Protein AF-M1N1N1-F1 (afdb_monomer)

Solvent-accessible surface area (backbone atom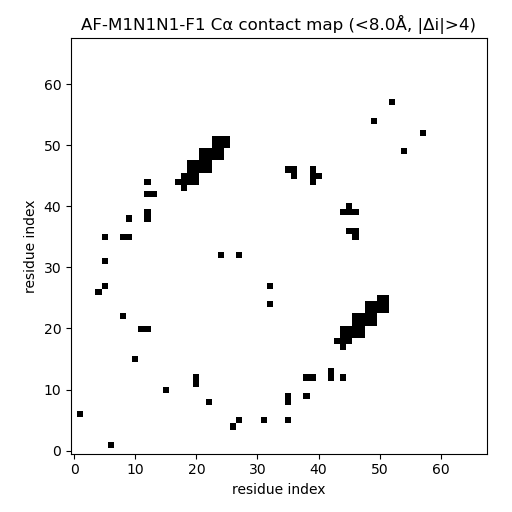s only — not comparable to full-atom values): 4341 Å² total; per-residue (Å²): 128,83,60,63,68,59,52,53,51,54,49,50,59,73,70,48,93,64,56,66,46,81,44,64,42,86,84,50,55,73,66,56,50,49,52,51,50,55,54,22,52,79,66,72,33,48,73,42,76,38,44,68,60,60,71,75,60,61,80,56,95,61,78,90,82,81,79,134

Nearest PDB structures (foldseek):
  8rxh-assembly1_SQ  TM=6.499E-01  e=2.852E-01  Leishmania major strain Friedlin
  8ova-assembly1_AF  TM=6.578E-01  e=3.258E-01  Trypanosoma brucei brucei
  5idf-assembly1_A  TM=6.305E-01  e=2.388E+00  Rattus norvegicus
  5ide-assembly1_A  TM=6.305E-01  e=2.915E+00  Rattus norvegicus
  5idf-assembly1_C  TM=6.305E-01  e=2.915E+00  Rattus norvegicus

Structure (mmCIF, N/CA/C/O backbone):
data_AF-M1N1N1-F1
#
_entry.id   AF-M1N1N1-F1
#
loop_
_atom_site.group_PDB
_atom_site.id
_atom_site.type_symbol
_atom_site.label_atom_id
_atom_site.label_alt_id
_atom_site.label_comp_id
_atom_site.label_asym_id
_atom_site.label_entity_id
_atom_site.label_seq_id
_atom_site.pdbx_PDB_ins_code
_atom_site.Cartn_x
_atom_site.Cartn_y
_atom_site.Cartn_z
_atom_site.occupancy
_atom_site.B_iso_or_equiv
_atom_site.auth_seq_id
_atom_site.auth_comp_id
_atom_site.auth_asym_id
_atom_site.auth_atom_id
_atom_site.pdbx_PDB_model_num
ATOM 1 N N . MET A 1 1 ? 10.302 11.094 -13.788 1.00 49.12 1 MET A N 1
ATOM 2 C CA . MET A 1 1 ? 9.373 11.806 -12.885 1.00 49.12 1 MET A CA 1
ATOM 3 C C . MET A 1 1 ? 9.111 10.901 -11.697 1.00 49.12 1 MET A C 1
ATOM 5 O O . MET A 1 1 ? 8.993 9.703 -11.937 1.00 49.12 1 MET A O 1
ATOM 9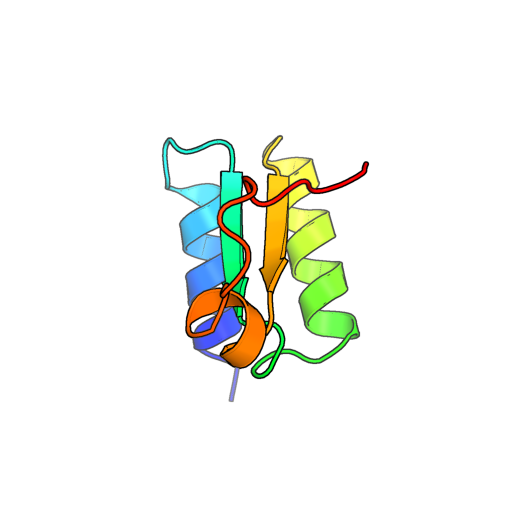 N N . PRO A 1 2 ? 9.084 11.411 -10.456 1.00 58.25 2 PRO A N 1
ATOM 10 C CA . PRO A 1 2 ? 8.681 10.593 -9.317 1.00 58.25 2 PRO A CA 1
ATOM 11 C C . PRO A 1 2 ? 7.280 10.032 -9.583 1.00 58.25 2 PRO A C 1
ATOM 13 O O . PRO A 1 2 ? 6.424 10.742 -10.111 1.00 58.25 2 PRO A O 1
ATOM 16 N N . ASN A 1 3 ? 7.078 8.748 -9.296 1.00 77.38 3 ASN A N 1
ATOM 17 C CA . ASN A 1 3 ? 5.800 8.081 -9.506 1.00 77.38 3 ASN A CA 1
ATOM 18 C C . ASN A 1 3 ? 4.747 8.741 -8.599 1.00 77.38 3 ASN A C 1
ATOM 20 O O . ASN A 1 3 ? 4.750 8.542 -7.387 1.00 77.38 3 ASN A O 1
ATOM 24 N N . GLU A 1 4 ? 3.872 9.569 -9.173 1.00 87.38 4 GLU A N 1
ATOM 25 C CA . GLU A 1 4 ? 2.857 10.322 -8.424 1.00 87.38 4 GLU A CA 1
ATOM 26 C C . GLU A 1 4 ? 1.950 9.390 -7.608 1.00 87.38 4 GLU A C 1
ATOM 28 O O . GLU A 1 4 ? 1.567 9.711 -6.484 1.00 87.38 4 GLU A O 1
ATOM 33 N N . TYR A 1 5 ? 1.684 8.191 -8.135 1.00 90.00 5 TYR A N 1
ATOM 34 C CA . TYR A 1 5 ? 0.892 7.180 -7.448 1.00 90.00 5 TYR A CA 1
ATOM 35 C C . TYR A 1 5 ? 1.581 6.678 -6.174 1.00 90.00 5 TYR A C 1
ATOM 37 O O . TYR A 1 5 ? 0.938 6.574 -5.131 1.00 90.00 5 TYR A O 1
ATOM 45 N N . LEU A 1 6 ? 2.897 6.441 -6.229 1.00 90.88 6 LEU A N 1
ATOM 46 C CA . LEU A 1 6 ? 3.692 6.080 -5.055 1.00 90.88 6 LEU A CA 1
ATOM 47 C C . LEU A 1 6 ? 3.601 7.169 -3.981 1.00 90.88 6 LEU A C 1
ATOM 49 O O . LEU A 1 6 ? 3.295 6.871 -2.829 1.00 90.88 6 LEU A O 1
ATOM 53 N N . THR A 1 7 ? 3.801 8.433 -4.361 1.00 91.31 7 THR A N 1
ATOM 54 C CA . THR A 1 7 ? 3.726 9.570 -3.430 1.00 91.31 7 THR A CA 1
ATOM 55 C C . THR A 1 7 ? 2.369 9.643 -2.729 1.00 91.31 7 THR A C 1
ATOM 57 O O . THR A 1 7 ? 2.320 9.811 -1.512 1.00 91.31 7 THR A O 1
ATOM 60 N N . GLN A 1 8 ? 1.268 9.461 -3.464 1.00 93.00 8 GLN A N 1
ATOM 61 C CA . GLN A 1 8 ? -0.081 9.458 -2.889 1.00 93.00 8 GLN A CA 1
ATOM 62 C C . GLN A 1 8 ? -0.286 8.318 -1.879 1.00 93.00 8 GLN A C 1
ATOM 64 O O . GLN A 1 8 ? -0.909 8.529 -0.840 1.00 93.00 8 GLN A O 1
ATOM 69 N N . ILE A 1 9 ? 0.269 7.128 -2.138 1.00 93.44 9 ILE A N 1
ATOM 70 C CA . ILE A 1 9 ? 0.200 5.994 -1.201 1.00 93.44 9 ILE A CA 1
ATOM 71 C C . ILE A 1 9 ? 0.967 6.308 0.086 1.00 93.44 9 ILE A C 1
ATOM 73 O O . ILE A 1 9 ? 0.451 6.070 1.176 1.00 93.44 9 ILE A O 1
ATOM 77 N N . ILE A 1 10 ? 2.169 6.880 -0.022 1.00 95.00 10 ILE A N 1
ATOM 78 C CA . ILE A 1 10 ? 2.963 7.264 1.153 1.00 95.00 10 ILE A CA 1
ATOM 79 C C . ILE A 1 10 ? 2.231 8.321 1.989 1.00 95.00 10 ILE A C 1
ATOM 81 O O . ILE A 1 10 ? 2.171 8.192 3.211 1.00 95.00 10 ILE A O 1
ATOM 85 N N . LEU A 1 11 ? 1.621 9.328 1.357 1.00 93.88 11 LEU A N 1
ATOM 86 C CA . LEU A 1 11 ? 0.791 10.310 2.066 1.00 93.88 11 LEU A CA 1
ATOM 87 C C . LEU A 1 11 ? -0.401 9.640 2.759 1.00 93.88 11 LEU A C 1
ATOM 89 O O . LEU A 1 11 ? -0.651 9.893 3.936 1.00 93.88 11 LEU A O 1
ATOM 93 N N . ALA A 1 12 ? -1.081 8.707 2.087 1.00 92.50 12 ALA A N 1
ATOM 94 C CA . ALA A 1 12 ? -2.182 7.959 2.688 1.00 92.50 12 ALA A CA 1
ATOM 95 C C . ALA A 1 12 ? -1.734 7.133 3.910 1.00 92.50 12 ALA A C 1
ATOM 97 O O . ALA A 1 12 ? -2.439 7.092 4.923 1.00 92.50 12 ALA A O 1
ATOM 98 N N . ILE A 1 13 ? -0.551 6.514 3.863 1.00 95.19 13 ILE A N 1
ATOM 99 C CA . ILE A 1 13 ? 0.034 5.811 5.014 1.00 95.19 13 ILE A CA 1
ATOM 100 C C . ILE A 1 13 ? 0.281 6.779 6.169 1.00 95.19 13 ILE A C 1
ATOM 102 O O . ILE A 1 13 ? -0.072 6.468 7.301 1.00 95.19 13 ILE A O 1
ATOM 106 N N . ARG A 1 14 ? 0.814 7.968 5.902 1.00 93.94 14 ARG A N 1
ATOM 107 C CA . ARG A 1 14 ? 1.195 8.918 6.955 1.00 93.94 14 ARG A CA 1
ATOM 108 C C . ARG A 1 14 ? 0.016 9.637 7.600 1.00 93.94 14 ARG A C 1
ATOM 110 O O . ARG A 1 14 ? 0.030 9.864 8.803 1.00 93.94 14 ARG A O 1
ATOM 117 N N . GLU A 1 15 ? -0.981 10.012 6.808 1.00 94.56 15 GLU A N 1
ATOM 118 C CA . GLU A 1 15 ? -1.973 11.013 7.221 1.00 94.56 15 GLU A CA 1
ATOM 119 C C . GLU A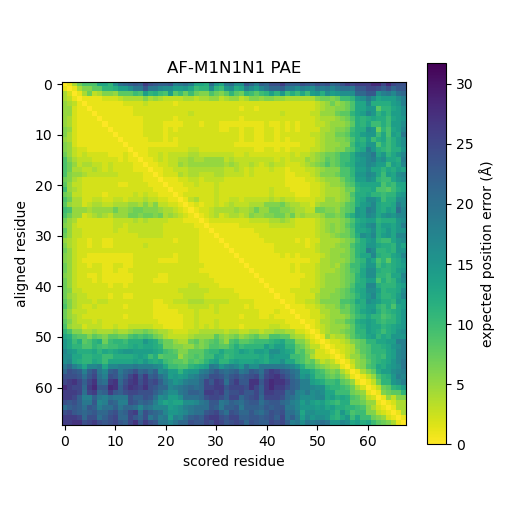 1 15 ? -3.339 10.420 7.557 1.00 94.56 15 GLU A C 1
ATOM 121 O O . GLU A 1 15 ? -4.121 11.017 8.298 1.00 94.56 15 GLU A O 1
ATOM 126 N N . THR A 1 16 ? -3.668 9.245 7.016 1.00 91.06 16 THR A N 1
ATOM 127 C CA . THR A 1 16 ? -4.988 8.659 7.269 1.00 91.06 16 THR A CA 1
ATOM 128 C C . THR A 1 16 ? -5.078 8.094 8.685 1.00 91.06 16 THR A C 1
ATOM 130 O O . THR A 1 16 ? -4.091 7.660 9.271 1.00 91.06 16 THR A O 1
ATOM 133 N N . LYS A 1 17 ? -6.294 8.019 9.225 1.00 92.00 17 LYS A N 1
ATOM 134 C CA . LYS A 1 17 ? -6.577 7.335 10.499 1.00 92.00 17 LYS A CA 1
ATOM 135 C C . LYS A 1 17 ? -6.872 5.837 10.351 1.00 92.00 17 LYS A C 1
ATOM 137 O O . LYS A 1 17 ? -7.290 5.210 11.313 1.00 92.00 17 LYS A O 1
ATOM 142 N N . TYR A 1 18 ? -6.790 5.305 9.132 1.00 89.81 18 TYR A N 1
ATOM 143 C CA . TYR A 1 18 ? -7.118 3.912 8.849 1.00 89.81 18 TYR A CA 1
ATOM 144 C C . TYR A 1 18 ? -5.866 3.049 8.982 1.00 89.81 18 TYR A C 1
ATOM 146 O O . TYR A 1 18 ? -4.819 3.392 8.428 1.00 89.81 18 TYR A O 1
ATOM 154 N N . ASP A 1 19 ? -6.010 1.919 9.670 1.00 89.75 19 ASP A N 1
ATOM 155 C CA . ASP A 1 19 ? -4.917 0.971 9.912 1.00 89.75 19 ASP A CA 1
ATOM 156 C C . ASP A 1 19 ? -4.649 0.067 8.705 1.00 89.75 19 ASP A C 1
ATOM 158 O O . ASP A 1 19 ? -3.567 -0.499 8.575 1.00 89.75 19 ASP A O 1
ATOM 162 N N . ILE A 1 20 ? -5.628 -0.064 7.805 1.00 90.44 20 ILE A N 1
ATOM 163 C CA . ILE A 1 20 ? -5.553 -0.914 6.617 1.00 90.44 20 ILE A CA 1
ATOM 164 C C . ILE A 1 20 ? -5.730 -0.053 5.369 1.00 90.44 20 ILE A C 1
ATOM 166 O O . ILE A 1 20 ? -6.729 0.654 5.223 1.00 90.44 20 ILE A O 1
ATOM 170 N N . ILE A 1 21 ? -4.772 -0.140 4.448 1.00 88.38 21 ILE A N 1
ATOM 171 C CA . ILE A 1 21 ? -4.758 0.609 3.190 1.00 88.38 21 ILE A CA 1
ATOM 172 C C . ILE A 1 21 ? -4.656 -0.375 2.028 1.00 88.38 21 ILE A C 1
ATOM 174 O O . ILE A 1 21 ? -3.760 -1.213 1.978 1.00 88.38 21 ILE A O 1
ATOM 178 N N . MET A 1 22 ? -5.566 -0.265 1.064 1.00 88.81 22 MET A N 1
ATOM 179 C CA . MET A 1 22 ? -5.568 -1.113 -0.126 1.00 88.81 22 MET A CA 1
ATOM 180 C C . MET A 1 22 ? -4.994 -0.365 -1.334 1.00 88.81 22 MET A C 1
ATOM 182 O O . MET A 1 22 ? -5.354 0.780 -1.601 1.00 88.81 22 MET A O 1
ATOM 186 N N . VAL A 1 23 ? -4.101 -1.024 -2.072 1.00 88.38 23 VAL A N 1
ATOM 187 C CA . VAL A 1 23 ? -3.295 -0.437 -3.148 1.00 88.38 23 VAL A CA 1
ATOM 188 C C . VAL A 1 23 ? -3.359 -1.307 -4.404 1.00 88.38 23 VAL A C 1
ATOM 190 O O . VAL A 1 23 ? -3.284 -2.536 -4.341 1.00 88.38 23 VAL A O 1
ATOM 193 N N . PHE A 1 24 ? -3.463 -0.675 -5.576 1.00 86.50 24 PHE A N 1
ATOM 194 C CA . PHE A 1 24 ? -3.440 -1.382 -6.853 1.00 86.50 24 PHE A CA 1
ATOM 195 C C . PHE A 1 24 ? -2.010 -1.757 -7.247 1.00 86.50 24 PHE A C 1
ATOM 197 O O . PHE A 1 24 ? -1.221 -0.902 -7.651 1.00 86.50 24 PHE A O 1
ATOM 204 N N . LYS A 1 25 ? -1.694 -3.056 -7.221 1.00 84.06 25 LYS A N 1
ATOM 205 C CA . LYS A 1 25 ? -0.351 -3.565 -7.547 1.00 84.06 25 LYS A CA 1
ATOM 206 C C . LYS A 1 25 ? 0.076 -3.266 -8.986 1.00 84.06 25 LYS A C 1
ATOM 208 O O . LYS A 1 25 ? 1.247 -3.034 -9.241 1.00 84.06 25 LYS A O 1
ATOM 213 N N . ASN A 1 26 ? -0.868 -3.236 -9.929 1.00 83.25 26 ASN A N 1
ATOM 214 C CA . ASN A 1 26 ? -0.586 -3.129 -11.370 1.00 83.25 26 ASN A CA 1
ATOM 215 C C . ASN A 1 26 ? 0.138 -1.830 -11.780 1.00 83.25 26 ASN A C 1
ATOM 217 O O . ASN A 1 26 ? 0.582 -1.725 -12.919 1.00 83.25 26 ASN A O 1
ATOM 221 N N . ARG A 1 27 ? 0.210 -0.834 -10.889 1.00 80.62 27 ARG A N 1
ATOM 222 C CA . ARG A 1 27 ? 0.860 0.465 -11.122 1.00 80.62 27 ARG A CA 1
ATOM 223 C C . ARG A 1 27 ? 2.195 0.618 -10.387 1.00 80.62 27 ARG A C 1
ATOM 225 O O . ARG A 1 27 ? 2.735 1.720 -10.350 1.00 80.62 27 ARG A O 1
ATOM 232 N N . LEU A 1 28 ? 2.684 -0.456 -9.770 1.00 85.75 28 LEU A N 1
ATOM 233 C CA . LEU A 1 28 ? 3.876 -0.458 -8.935 1.00 85.75 28 LEU A CA 1
ATOM 234 C C . LEU A 1 28 ? 4.845 -1.532 -9.413 1.00 85.75 28 LEU A C 1
ATOM 236 O O . LEU A 1 28 ? 4.454 -2.648 -9.761 1.00 85.75 28 LEU A O 1
ATOM 240 N N . THR A 1 29 ? 6.128 -1.210 -9.371 1.00 91.06 29 THR A N 1
ATOM 241 C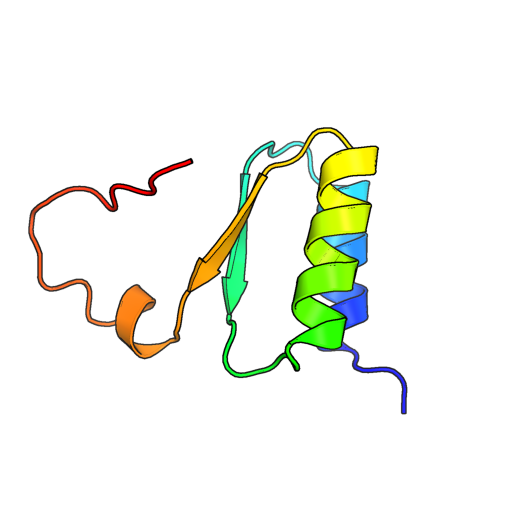 CA . THR A 1 29 ? 7.183 -2.218 -9.441 1.00 91.06 29 THR A CA 1
ATOM 242 C C . THR A 1 29 ? 7.248 -3.013 -8.130 1.00 91.06 29 THR A C 1
ATOM 244 O O . THR A 1 29 ? 6.662 -2.643 -7.105 1.00 91.06 29 THR A O 1
ATOM 247 N N . ASN A 1 30 ? 7.984 -4.126 -8.138 1.00 90.25 30 ASN A N 1
ATOM 248 C CA . ASN A 1 30 ? 8.221 -4.895 -6.915 1.00 90.25 30 ASN A CA 1
ATOM 249 C C . ASN A 1 30 ? 9.022 -4.088 -5.877 1.00 90.25 30 ASN A C 1
ATOM 251 O O . ASN A 1 30 ? 8.758 -4.216 -4.685 1.00 90.25 30 ASN A O 1
ATOM 255 N N . GLU A 1 31 ? 9.956 -3.243 -6.322 1.00 93.81 31 GLU A N 1
ATOM 256 C CA . GLU A 1 31 ? 10.743 -2.374 -5.439 1.00 93.81 31 GLU A CA 1
ATOM 257 C C . GLU A 1 31 ? 9.869 -1.305 -4.783 1.00 93.81 31 GLU A C 1
ATOM 259 O O . GLU A 1 31 ? 9.931 -1.122 -3.571 1.00 93.81 31 GLU A O 1
ATOM 264 N N . GLU A 1 32 ? 8.986 -0.663 -5.551 1.00 93.19 32 GLU A N 1
ATOM 265 C CA . GLU A 1 32 ? 8.035 0.315 -5.011 1.00 93.19 32 GLU A CA 1
ATOM 266 C C . GLU A 1 32 ? 7.047 -0.338 -4.041 1.00 93.19 32 GLU A C 1
ATOM 268 O O . GLU A 1 32 ? 6.752 0.226 -2.992 1.00 93.19 32 GLU A O 1
ATOM 273 N N . SER A 1 33 ? 6.572 -1.549 -4.351 1.00 92.88 33 SER A N 1
ATOM 274 C CA . SER A 1 33 ? 5.696 -2.310 -3.449 1.00 92.88 33 SER A CA 1
ATOM 275 C C . SER A 1 33 ? 6.400 -2.626 -2.128 1.00 92.88 33 SER A C 1
ATOM 277 O O . SER A 1 33 ? 5.808 -2.465 -1.064 1.00 92.88 33 SER A O 1
ATOM 279 N N .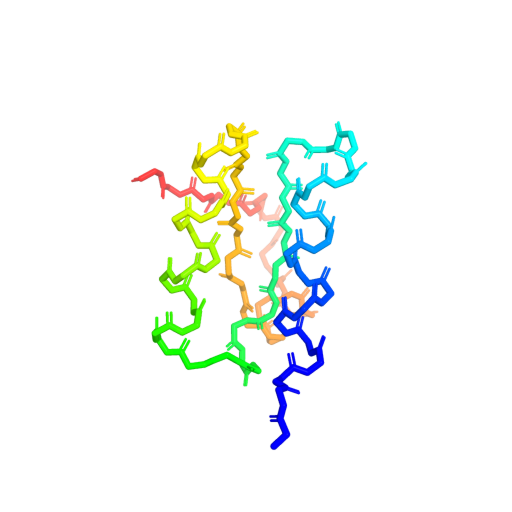 LYS A 1 34 ? 7.676 -3.027 -2.186 1.00 95.06 34 LYS A N 1
ATOM 280 C CA . LYS A 1 34 ? 8.486 -3.281 -0.992 1.00 95.06 34 LYS A CA 1
ATOM 281 C C . LYS A 1 34 ? 8.684 -2.006 -0.172 1.00 95.06 34 LYS A C 1
ATOM 283 O O . LYS A 1 34 ? 8.432 -2.017 1.024 1.00 95.06 34 LYS A O 1
ATOM 288 N N . PHE A 1 35 ? 9.044 -0.904 -0.826 1.00 95.56 35 PHE A N 1
ATOM 289 C CA . PHE A 1 35 ? 9.207 0.387 -0.162 1.00 95.56 35 PHE A CA 1
ATOM 290 C C . PHE A 1 35 ? 7.914 0.851 0.529 1.00 95.56 35 PHE A C 1
ATOM 292 O O . PHE A 1 35 ? 7.950 1.319 1.661 1.00 95.56 35 PHE A O 1
ATOM 299 N N . ILE A 1 36 ? 6.754 0.667 -0.110 1.00 94.94 36 ILE A N 1
ATOM 300 C CA . ILE A 1 36 ? 5.448 0.948 0.501 1.00 94.94 36 ILE A CA 1
ATOM 301 C C . ILE A 1 36 ? 5.226 0.098 1.759 1.00 94.94 36 ILE A C 1
ATOM 303 O O . ILE A 1 36 ? 4.761 0.632 2.763 1.00 94.94 36 ILE A O 1
ATOM 307 N N . SER A 1 37 ? 5.541 -1.200 1.718 1.00 95.38 37 SER A N 1
ATOM 308 C CA . SER A 1 37 ? 5.430 -2.084 2.886 1.00 95.38 37 SER A CA 1
ATOM 309 C C . SER A 1 37 ? 6.346 -1.653 4.029 1.00 95.38 37 SER A C 1
ATOM 311 O O . SER A 1 37 ? 5.898 -1.633 5.174 1.00 95.38 37 SER A O 1
ATOM 313 N N . ASP A 1 38 ? 7.583 -1.261 3.723 1.00 96.94 38 ASP A N 1
ATOM 314 C CA . ASP A 1 38 ? 8.544 -0.783 4.720 1.00 96.94 38 ASP A CA 1
ATOM 315 C C . ASP A 1 38 ? 8.017 0.488 5.411 1.00 96.94 38 ASP A C 1
ATOM 317 O O . ASP A 1 38 ? 7.964 0.557 6.639 1.00 96.94 38 ASP A O 1
ATOM 321 N N . VAL A 1 39 ? 7.507 1.457 4.640 1.00 96.25 39 VAL A N 1
ATOM 322 C CA . VAL A 1 39 ? 6.902 2.678 5.200 1.00 96.25 39 VAL A CA 1
ATOM 323 C C . VAL A 1 39 ? 5.620 2.367 5.978 1.00 96.25 39 VAL A C 1
ATOM 325 O O . VAL A 1 39 ? 5.383 2.945 7.032 1.00 96.25 39 VAL A O 1
ATOM 328 N N . ALA A 1 40 ? 4.774 1.453 5.505 1.00 95.31 40 ALA A N 1
ATOM 329 C CA . ALA A 1 40 ? 3.570 1.060 6.238 1.00 95.31 40 ALA A CA 1
ATOM 330 C C . ALA A 1 40 ? 3.905 0.475 7.614 1.00 95.31 40 ALA A C 1
ATOM 332 O O . ALA A 1 40 ? 3.258 0.826 8.602 1.00 95.31 40 ALA A O 1
ATOM 333 N N . MET A 1 41 ? 4.954 -0.346 7.686 1.00 95.56 41 MET A N 1
ATOM 334 C CA . MET A 1 41 ? 5.443 -0.934 8.928 1.00 95.56 41 MET A CA 1
ATOM 335 C C . MET A 1 41 ? 5.919 0.135 9.922 1.00 95.56 41 MET A C 1
ATOM 337 O O . MET A 1 41 ? 5.551 0.068 11.093 1.00 95.56 41 MET A O 1
ATOM 341 N N . GLU A 1 42 ? 6.654 1.157 9.468 1.00 96.81 42 GLU A N 1
ATOM 342 C CA . GLU A 1 42 ? 7.083 2.286 10.318 1.00 96.81 42 GLU A CA 1
ATOM 343 C C . GLU A 1 42 ? 5.901 3.018 10.974 1.00 96.81 42 GLU A C 1
ATOM 345 O O . GLU A 1 42 ? 5.996 3.468 12.115 1.00 96.81 42 GLU A O 1
ATOM 350 N N . TYR A 1 43 ? 4.769 3.102 10.272 1.00 95.12 43 TYR A N 1
ATOM 351 C CA . TYR A 1 43 ? 3.547 3.753 10.751 1.00 95.12 43 TYR A CA 1
ATOM 352 C C . TYR A 1 43 ? 2.543 2.772 11.375 1.00 95.12 43 TYR A C 1
ATOM 354 O O . TYR A 1 43 ? 1.415 3.166 11.666 1.00 95.12 43 TYR A O 1
ATOM 362 N N . SER A 1 44 ? 2.940 1.514 11.608 1.00 94.56 44 SER A N 1
ATOM 363 C CA . SER A 1 44 ? 2.086 0.461 12.183 1.00 94.56 44 SER A CA 1
ATOM 364 C C . SER A 1 44 ? 0.789 0.230 11.393 1.00 94.56 44 SER A C 1
ATOM 366 O O . SER A 1 44 ? -0.272 -0.013 11.966 1.00 94.56 44 SER A O 1
ATOM 368 N N . LYS A 1 45 ? 0.875 0.307 10.062 1.00 91.88 45 LYS A N 1
ATOM 369 C CA . LYS A 1 45 ? -0.234 0.087 9.130 1.00 91.88 45 LYS A CA 1
ATOM 370 C C . LYS A 1 45 ? -0.046 -1.173 8.306 1.00 91.88 45 LYS A C 1
ATOM 372 O O . LYS A 1 45 ? 1.067 -1.583 7.991 1.00 91.88 45 LYS A O 1
ATOM 377 N N . THR A 1 46 ? -1.165 -1.738 7.879 1.00 92.19 46 THR A N 1
ATOM 378 C CA . THR A 1 46 ? -1.221 -2.879 6.968 1.00 92.19 46 THR A CA 1
ATOM 379 C C . THR A 1 46 ? -1.532 -2.392 5.556 1.00 92.19 46 THR A C 1
ATOM 381 O O . THR A 1 46 ? -2.543 -1.723 5.336 1.00 92.19 46 THR A O 1
ATOM 384 N N . VAL A 1 47 ? -0.691 -2.744 4.579 1.00 90.12 47 VAL A N 1
ATOM 385 C CA . VAL A 1 47 ? -0.943 -2.447 3.160 1.00 90.12 47 VAL A CA 1
ATOM 386 C C . VAL A 1 47 ? -1.255 -3.714 2.386 1.00 90.12 47 VAL A C 1
ATOM 388 O O . VAL A 1 47 ? -0.529 -4.702 2.451 1.00 90.12 47 VAL A O 1
ATOM 391 N N . LEU A 1 48 ? -2.333 -3.653 1.610 1.00 90.06 48 LEU A N 1
ATOM 392 C CA . LEU A 1 48 ? -2.868 -4.769 0.849 1.00 90.06 48 LEU A CA 1
ATOM 393 C C . LEU A 1 48 ? -2.738 -4.485 -0.629 1.00 90.06 48 LEU A C 1
ATOM 395 O O . LEU A 1 48 ? -3.378 -3.578 -1.161 1.00 90.06 48 LEU A O 1
ATOM 399 N N . PHE A 1 49 ? -1.941 -5.293 -1.309 1.00 88.31 49 PHE A N 1
ATOM 400 C CA . PHE A 1 49 ? -1.775 -5.172 -2.745 1.00 88.31 49 PHE A CA 1
ATOM 401 C C . PHE A 1 49 ? -2.780 -6.066 -3.458 1.00 88.31 49 PHE A C 1
ATOM 403 O O . PHE A 1 49 ? -2.719 -7.289 -3.346 1.00 88.31 49 PHE A O 1
ATOM 410 N N . ALA A 1 50 ? -3.671 -5.467 -4.243 1.00 81.44 50 ALA A N 1
ATOM 411 C CA . ALA A 1 50 ? -4.583 -6.217 -5.097 1.00 81.44 50 ALA A CA 1
ATOM 412 C C . ALA A 1 50 ? -4.461 -5.782 -6.558 1.00 81.44 50 ALA A C 1
ATOM 414 O O . ALA A 1 50 ? -4.086 -4.651 -6.875 1.00 81.44 50 ALA A O 1
ATOM 415 N N . SER A 1 51 ? -4.773 -6.698 -7.473 1.00 78.69 51 SER A N 1
ATOM 416 C CA . SER A 1 51 ? -4.911 -6.350 -8.886 1.00 78.69 51 SER A CA 1
ATOM 417 C C . SER A 1 51 ? -6.277 -5.703 -9.137 1.00 78.69 51 SER A C 1
ATOM 419 O O . SER A 1 51 ? -7.238 -5.959 -8.410 1.00 78.69 51 SER A O 1
ATOM 421 N N . MET A 1 52 ? -6.399 -4.901 -10.199 1.00 67.69 52 MET A N 1
ATOM 422 C CA . MET A 1 52 ? -7.694 -4.312 -10.568 1.00 67.69 52 MET A CA 1
ATOM 423 C C . MET A 1 52 ? -8.742 -5.383 -10.899 1.00 67.69 52 MET A C 1
ATOM 425 O O . MET A 1 52 ? -9.913 -5.219 -10.574 1.00 67.69 52 MET A O 1
ATOM 429 N N . GLN A 1 53 ? -8.315 -6.519 -11.458 1.00 65.38 53 GLN A N 1
ATOM 430 C CA . GLN A 1 53 ? -9.193 -7.663 -11.692 1.00 65.38 53 GLN A CA 1
ATOM 431 C C . GLN A 1 53 ? -9.676 -8.282 -10.373 1.00 65.38 53 GLN A C 1
ATOM 433 O O . GLN A 1 53 ? -10.851 -8.599 -10.243 1.00 65.38 53 GLN A O 1
ATOM 438 N N . THR A 1 54 ? -8.794 -8.392 -9.375 1.00 64.44 54 THR A N 1
ATOM 439 C CA . THR A 1 54 ? -9.132 -8.888 -8.032 1.00 64.44 54 THR A CA 1
ATOM 440 C C . THR A 1 54 ? -10.128 -7.970 -7.322 1.00 64.44 54 THR A C 1
ATOM 442 O O . THR A 1 54 ? -11.014 -8.465 -6.637 1.00 64.44 54 THR A O 1
ATOM 445 N N . MET A 1 55 ? -10.011 -6.648 -7.496 1.00 63.75 55 MET A N 1
ATOM 446 C CA . MET A 1 55 ? -10.935 -5.692 -6.874 1.00 63.75 55 MET A CA 1
ATOM 447 C C . MET A 1 55 ? -12.293 -5.616 -7.586 1.00 63.75 55 MET A C 1
ATOM 449 O O . MET A 1 55 ? -13.320 -5.543 -6.921 1.00 63.75 55 MET A O 1
ATOM 453 N N . LEU A 1 56 ? -12.311 -5.631 -8.925 1.00 61.53 56 LEU A N 1
ATOM 454 C CA . LEU A 1 56 ? -13.539 -5.466 -9.718 1.00 61.53 56 LEU A CA 1
ATOM 455 C C . LEU A 1 56 ? -14.330 -6.766 -9.894 1.00 61.53 56 LEU A C 1
ATOM 457 O O . LEU A 1 56 ? -15.554 -6.732 -9.953 1.00 61.53 56 LEU A O 1
ATOM 461 N N . PHE A 1 57 ? -13.642 -7.904 -9.987 1.00 59.41 57 PHE A N 1
ATOM 462 C CA . PHE A 1 57 ? -14.244 -9.209 -10.265 1.00 59.41 57 PHE A CA 1
ATOM 463 C C . PHE A 1 57 ? -14.062 -10.173 -9.098 1.00 59.41 57 PHE A C 1
ATOM 465 O O . PHE A 1 57 ? -13.842 -11.368 -9.314 1.00 59.41 57 PHE A O 1
ATOM 472 N N . ASN A 1 58 ? -14.154 -9.681 -7.856 1.00 54.91 58 ASN A N 1
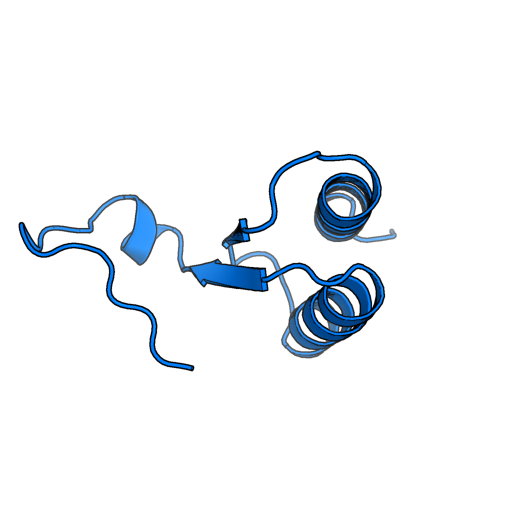ATOM 473 C CA . ASN A 1 58 ? -14.308 -10.570 -6.710 1.00 54.91 58 ASN A CA 1
ATOM 474 C C . ASN A 1 58 ? -15.682 -11.265 -6.786 1.00 54.91 58 ASN A C 1
ATOM 476 O O . ASN A 1 58 ? -16.638 -10.899 -6.111 1.00 54.91 58 ASN A O 1
ATOM 480 N N . ASN A 1 59 ? -15.778 -12.267 -7.658 1.00 48.34 59 ASN A N 1
ATOM 481 C CA . ASN A 1 59 ? -16.966 -13.079 -7.903 1.00 48.34 59 ASN A CA 1
ATOM 482 C C . ASN A 1 59 ? -17.162 -14.144 -6.812 1.00 48.34 59 ASN A C 1
ATOM 484 O O . ASN A 1 59 ? -18.109 -14.928 -6.868 1.00 48.34 59 ASN A O 1
ATOM 488 N N . ASN A 1 60 ? -16.278 -14.184 -5.812 1.00 47.03 60 ASN A N 1
ATOM 489 C CA . ASN A 1 60 ? -16.473 -14.98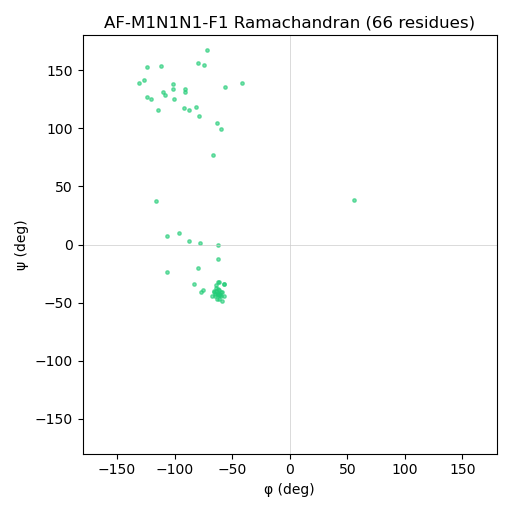0 -4.617 1.00 47.03 60 ASN A CA 1
ATOM 490 C C . ASN A 1 60 ? -17.396 -14.215 -3.664 1.00 47.03 60 ASN A C 1
ATOM 492 O O . ASN A 1 60 ? -17.037 -13.168 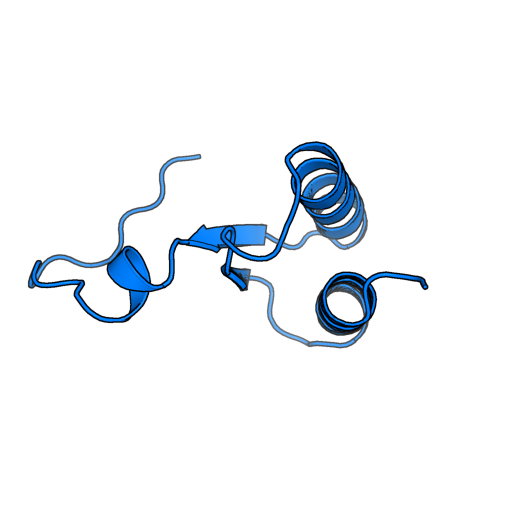-3.139 1.00 47.03 60 ASN A O 1
ATOM 496 N N . LYS A 1 61 ? -18.560 -14.797 -3.348 1.00 44.94 61 LYS A N 1
ATOM 497 C CA . LYS A 1 61 ? -19.399 -14.380 -2.203 1.00 44.94 61 LYS A CA 1
ATOM 498 C C . LYS A 1 61 ? -18.693 -14.551 -0.844 1.00 44.94 61 LYS A C 1
ATOM 500 O O . LYS A 1 61 ? -19.281 -14.261 0.192 1.00 44.94 61 LYS A O 1
ATOM 505 N N . ASN A 1 62 ? -17.457 -15.043 -0.848 1.00 41.22 62 ASN A N 1
ATOM 506 C CA . ASN A 1 62 ? -16.623 -15.195 0.327 1.00 41.22 62 ASN A CA 1
ATOM 507 C C . ASN A 1 62 ? -15.780 -13.932 0.512 1.00 41.22 62 ASN A C 1
ATOM 509 O O . ASN A 1 62 ? -15.154 -13.443 -0.428 1.00 41.22 62 ASN A O 1
ATOM 513 N N . VAL A 1 63 ? -15.792 -13.431 1.747 1.00 43.28 63 VAL A N 1
ATOM 514 C CA . VAL A 1 63 ? -14.955 -12.337 2.250 1.00 43.28 63 VAL A CA 1
ATOM 515 C C . VAL A 1 63 ? -13.523 -12.477 1.720 1.00 43.28 63 VAL A C 1
ATOM 517 O O . VAL A 1 63 ? -12.989 -13.583 1.656 1.00 43.28 63 VAL A O 1
ATOM 520 N N . LEU A 1 64 ? -12.907 -11.357 1.331 1.00 46.38 64 LEU A N 1
ATOM 521 C CA . LEU A 1 64 ? -11.487 -11.291 0.984 1.00 46.38 64 LEU A CA 1
ATOM 522 C C . LEU A 1 64 ? -10.665 -11.726 2.207 1.00 46.38 64 LEU A C 1
ATOM 524 O O . LEU A 1 64 ? -10.480 -10.953 3.143 1.00 46.38 64 LEU A O 1
ATOM 528 N N . ILE A 1 65 ? -10.216 -12.982 2.215 1.00 43.22 65 ILE A N 1
ATOM 529 C CA . ILE A 1 65 ? -9.311 -13.504 3.238 1.00 43.22 65 ILE A CA 1
ATOM 530 C C . ILE A 1 65 ? -7.894 -13.196 2.779 1.00 43.22 65 ILE A C 1
ATOM 532 O O . ILE A 1 65 ? -7.432 -13.705 1.758 1.00 43.22 65 ILE A O 1
ATOM 536 N N . MET A 1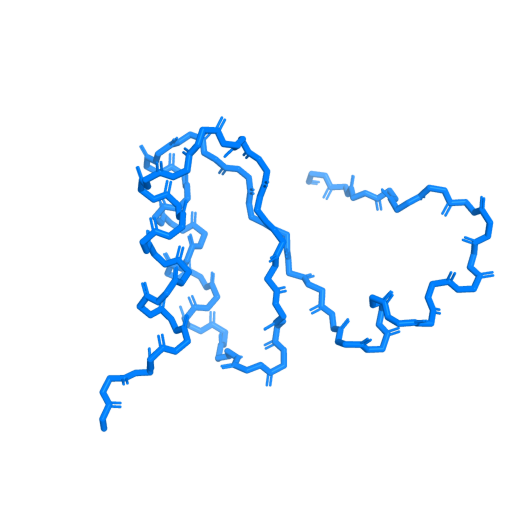 66 ? -7.208 -12.365 3.545 1.00 44.47 66 MET A N 1
ATOM 537 C CA . MET A 1 66 ? -5.779 -12.134 3.397 1.00 44.47 66 MET A CA 1
ATOM 538 C C . MET A 1 66 ? -5.086 -12.942 4.475 1.00 44.47 66 MET A C 1
ATOM 540 O O . MET A 1 66 ? -5.582 -13.027 5.597 1.00 44.47 66 MET A O 1
ATOM 544 N N . LYS A 1 67 ? -3.987 -13.584 4.108 1.00 35.94 67 LYS A N 1
ATOM 545 C CA . LYS A 1 67 ? -3.205 -14.416 5.010 1.00 35.94 67 LYS A CA 1
ATOM 546 C C . LYS A 1 67 ? -1.912 -13.666 5.309 1.00 35.94 67 LYS A C 1
ATOM 548 O O . LYS A 1 67 ? -1.289 -13.203 4.352 1.00 35.94 67 LYS A O 1
ATOM 553 N N . ASP A 1 68 ? -1.604 -13.532 6.597 1.00 40.09 68 ASP A N 1
ATOM 554 C CA . ASP A 1 68 ? -0.343 -12.984 7.114 1.00 40.09 68 ASP A CA 1
ATOM 555 C C . ASP A 1 68 ? 0.882 -13.713 6.537 1.00 40.09 68 ASP A C 1
ATOM 557 O O . ASP A 1 68 ? 0.795 -14.952 6.327 1.00 40.09 68 ASP A O 1
#

Radius of gyration: 12.59 Å; Cα contacts (8 Å, |Δi|>4): 58; chains: 1; bounding box: 30×27×25 Å

Mean predicted aligned error: 7.62 Å

Foldseek 3Di:
DPLVLLVVLLCCLVPDPDQEAEDECVSDDPVSVVVSVVSNVVSNHHYHYDHPCCVPVVVDPDDPDDDD

Sequence (68 aa):
MPNEYLTQIILAIRETKYDIIMVFKNRLTNEESKFISDVAMEYSKTVLFASMQTMLFNNNKNVLIMKD

Organism: NCBI:txid931276

Secondary structure (DSSP, 8-state):
---HHHHHHHHHHHH-S-SEEEEEGGGS-HHHHHHHHHHHHHTT-EEEEE-HHHHH----SS------

pLDDT: mean 79.88, std 18.79, range [35.94, 96.94]